Protein AF-A0A3C0YDU8-F1 (afdb_monomer_lite)

Structure (mmCIF, N/CA/C/O backbone):
data_AF-A0A3C0YDU8-F1
#
_entry.id   AF-A0A3C0YDU8-F1
#
loop_
_atom_site.group_PDB
_atom_site.id
_atom_site.type_symbol
_atom_site.label_atom_id
_atom_site.label_alt_id
_atom_site.label_comp_id
_atom_site.label_asym_id
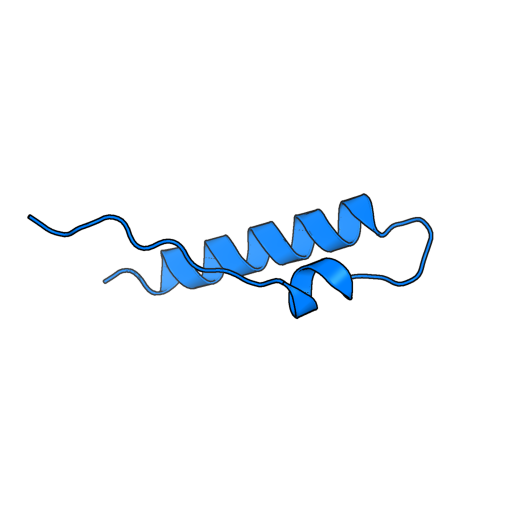_atom_site.label_entity_id
_atom_site.label_seq_id
_atom_site.pdbx_PDB_ins_code
_atom_site.Cartn_x
_atom_site.Cartn_y
_atom_site.Cartn_z
_atom_site.occupancy
_atom_site.B_iso_or_equiv
_atom_site.auth_seq_id
_atom_site.auth_comp_id
_atom_site.auth_asym_id
_atom_site.auth_atom_id
_atom_site.pdbx_PDB_model_num
ATOM 1 N N . PRO A 1 1 ? -7.526 15.284 26.272 1.00 60.84 1 PRO A N 1
ATOM 2 C CA . PRO A 1 1 ? -7.538 15.550 24.815 1.00 60.84 1 PRO A CA 1
ATOM 3 C C . PRO A 1 1 ? -6.723 14.477 24.093 1.00 60.84 1 PRO A C 1
ATOM 5 O O . PRO A 1 1 ? -5.565 14.282 24.454 1.00 60.84 1 PRO A O 1
ATOM 8 N N . ASP A 1 2 ? -7.327 13.761 23.146 1.00 79.00 2 ASP A N 1
ATOM 9 C CA . ASP A 1 2 ? -6.612 12.735 22.381 1.00 79.00 2 ASP A CA 1
ATOM 10 C C . ASP A 1 2 ? -5.552 13.367 21.477 1.00 79.00 2 ASP A C 1
ATOM 12 O O . ASP A 1 2 ? -5.790 14.379 20.813 1.00 79.00 2 ASP A O 1
ATOM 16 N N . ALA A 1 3 ? -4.356 12.781 21.488 1.00 81.25 3 ALA A N 1
ATOM 17 C CA . ALA A 1 3 ? -3.251 13.209 20.647 1.00 81.25 3 ALA A CA 1
ATOM 18 C C . ALA A 1 3 ? -3.383 12.597 19.239 1.00 81.25 3 ALA A C 1
ATOM 20 O O . ALA A 1 3 ? -3.830 11.455 19.106 1.00 81.25 3 ALA A O 1
ATOM 21 N N . PRO A 1 4 ? -2.976 13.314 18.176 1.00 86.38 4 PRO A N 1
ATOM 22 C CA . PRO A 1 4 ? -2.979 12.763 16.827 1.00 86.38 4 PRO A CA 1
ATOM 23 C C . PRO A 1 4 ? -2.024 11.565 16.728 1.00 86.38 4 PRO A C 1
ATOM 25 O O . PRO A 1 4 ? -0.852 11.658 17.092 1.00 86.38 4 PRO A O 1
ATOM 28 N N . ILE A 1 5 ? -2.525 10.447 16.198 1.00 88.75 5 ILE A N 1
ATOM 29 C CA . ILE A 1 5 ? -1.728 9.248 15.918 1.00 88.75 5 ILE A CA 1
ATOM 30 C C . ILE A 1 5 ? -1.237 9.310 14.469 1.00 88.75 5 ILE A C 1
ATOM 32 O O . ILE A 1 5 ? -2.032 9.463 13.540 1.00 88.75 5 ILE A O 1
ATOM 36 N N . ILE A 1 6 ? 0.073 9.150 14.274 1.00 91.81 6 ILE A N 1
ATOM 37 C CA . ILE A 1 6 ? 0.696 8.985 12.956 1.00 91.81 6 ILE A CA 1
ATOM 38 C C . ILE A 1 6 ? 1.062 7.511 12.781 1.00 91.81 6 ILE A C 1
ATOM 40 O O . ILE A 1 6 ? 1.762 6.940 13.615 1.00 91.81 6 ILE A O 1
ATOM 44 N N . VAL A 1 7 ? 0.626 6.904 11.677 1.00 93.62 7 VAL A N 1
ATOM 45 C CA . VAL A 1 7 ? 0.952 5.515 11.328 1.00 93.62 7 VAL A CA 1
ATOM 46 C C . VAL A 1 7 ? 1.937 5.499 10.162 1.00 93.62 7 VAL A C 1
ATOM 48 O O . VAL A 1 7 ? 1.706 6.139 9.138 1.00 93.62 7 VAL A O 1
ATOM 51 N N . ASN A 1 8 ? 3.034 4.755 10.309 1.00 95.56 8 ASN A N 1
ATOM 52 C CA . ASN A 1 8 ? 4.017 4.541 9.250 1.00 95.56 8 ASN A CA 1
ATOM 53 C C . ASN A 1 8 ? 3.772 3.195 8.542 1.00 95.56 8 ASN A C 1
ATOM 55 O O . ASN A 1 8 ? 3.601 2.173 9.202 1.00 95.56 8 ASN A O 1
ATOM 59 N N . SER A 1 9 ? 3.797 3.196 7.203 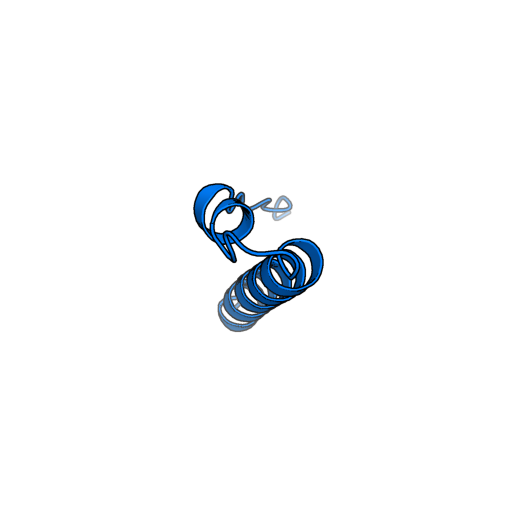1.00 94.19 9 SER A N 1
ATOM 60 C CA . SER A 1 9 ? 3.647 1.994 6.368 1.00 94.19 9 SER A CA 1
ATOM 61 C C . SER A 1 9 ? 4.737 1.921 5.290 1.00 94.19 9 SER A C 1
ATOM 63 O O . SER A 1 9 ? 4.469 2.008 4.094 1.00 94.19 9 SER A O 1
ATOM 65 N N . SER A 1 10 ? 6.006 1.808 5.697 1.00 96.81 10 SER A N 1
ATOM 66 C CA . SER A 1 10 ? 7.136 1.857 4.756 1.00 96.81 10 SER A CA 1
ATOM 67 C C . SER A 1 10 ? 7.149 0.720 3.730 1.00 96.81 10 SER A C 1
ATOM 69 O O . SER A 1 10 ? 7.115 0.990 2.535 1.00 96.81 10 SER A O 1
ATOM 71 N N . ARG A 1 11 ? 7.198 -0.554 4.149 1.00 97.69 11 ARG A N 1
ATOM 72 C CA . ARG A 1 11 ? 7.385 -1.672 3.196 1.00 97.69 11 ARG A CA 1
ATOM 73 C C . ARG A 1 11 ? 6.215 -1.854 2.237 1.00 97.69 11 ARG A C 1
ATOM 75 O O . ARG A 1 11 ? 6.450 -2.162 1.078 1.00 97.69 11 AR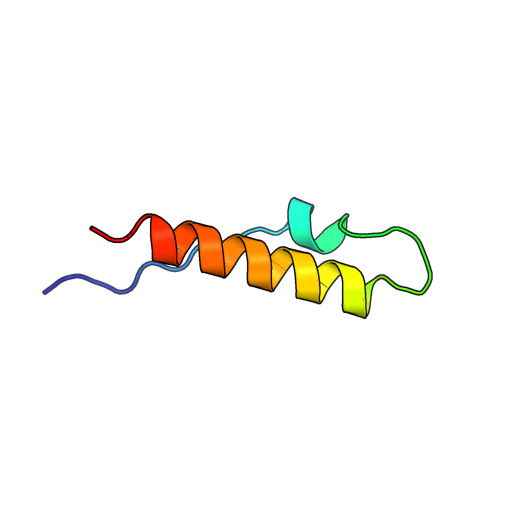G A O 1
ATOM 82 N N . ALA A 1 12 ? 4.985 -1.656 2.706 1.00 97.62 12 ALA A N 1
ATOM 83 C CA . ALA A 1 12 ? 3.812 -1.779 1.847 1.00 97.62 12 ALA A CA 1
ATOM 84 C C . ALA A 1 12 ? 3.873 -0.761 0.700 1.00 97.62 12 ALA A C 1
ATOM 86 O O . ALA A 1 12 ? 3.674 -1.122 -0.453 1.00 97.62 12 ALA A O 1
ATOM 87 N N . ILE A 1 13 ? 4.250 0.485 1.005 1.00 97.81 13 ILE A N 1
ATOM 88 C CA . ILE A 1 13 ? 4.383 1.547 0.004 1.00 97.81 13 ILE A CA 1
ATOM 89 C C . ILE A 1 13 ? 5.607 1.312 -0.893 1.00 97.81 13 ILE A C 1
ATOM 91 O O . ILE A 1 13 ? 5.484 1.363 -2.113 1.00 97.81 13 ILE A O 1
ATOM 95 N N . LEU A 1 14 ? 6.779 1.030 -0.312 1.00 98.00 14 LEU A N 1
ATOM 96 C CA . LEU A 1 14 ? 8.030 0.852 -1.064 1.00 98.00 14 LEU A CA 1
ATOM 97 C C . LEU A 1 14 ? 8.004 -0.356 -2.004 1.00 98.00 14 LEU A C 1
ATOM 99 O O . LEU A 1 14 ? 8.706 -0.350 -3.009 1.00 98.00 14 LEU A O 1
ATOM 103 N N . TYR A 1 15 ? 7.213 -1.379 -1.685 1.00 97.81 15 TYR A N 1
ATOM 104 C CA . TYR A 1 15 ? 7.108 -2.600 -2.483 1.00 97.81 15 TYR A CA 1
ATOM 105 C C . TYR A 1 15 ? 5.756 -2.742 -3.184 1.00 97.81 15 T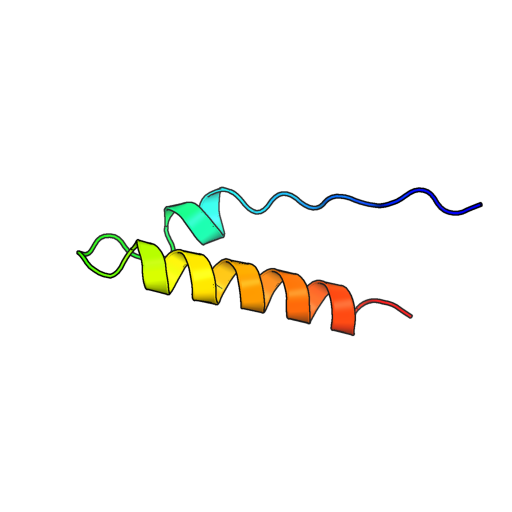YR A C 1
ATOM 107 O O . TYR A 1 15 ? 5.423 -3.830 -3.646 1.00 97.81 15 TYR A O 1
ATOM 115 N N . ALA A 1 16 ? 4.986 -1.655 -3.294 1.00 97.94 16 ALA A N 1
ATOM 116 C CA . ALA A 1 16 ? 3.706 -1.661 -3.999 1.00 97.94 16 ALA A CA 1
ATOM 117 C C . ALA A 1 16 ? 3.858 -2.011 -5.491 1.00 97.94 16 ALA A C 1
ATOM 119 O O . ALA A 1 16 ? 2.942 -2.576 -6.086 1.00 97.94 16 ALA A O 1
ATOM 120 N N . SER A 1 17 ? 5.008 -1.693 -6.090 1.00 98.06 17 SER A N 1
ATOM 121 C CA . SER A 1 17 ? 5.417 -2.194 -7.403 1.00 98.06 17 SER A CA 1
ATOM 122 C C . SER A 1 17 ? 6.938 -2.135 -7.551 1.00 98.06 17 SER A C 1
ATOM 124 O O . SER A 1 17 ? 7.596 -1.286 -6.951 1.00 98.06 17 SER A O 1
ATOM 126 N N . SER A 1 18 ? 7.489 -3.036 -8.364 1.00 97.12 18 SER A N 1
ATOM 127 C CA . SER A 1 18 ? 8.883 -3.015 -8.824 1.00 97.12 18 SER A CA 1
ATOM 128 C C . SER A 1 18 ? 9.018 -2.566 -10.287 1.00 97.12 18 SER A C 1
ATOM 130 O O . SER A 1 18 ? 10.086 -2.725 -10.873 1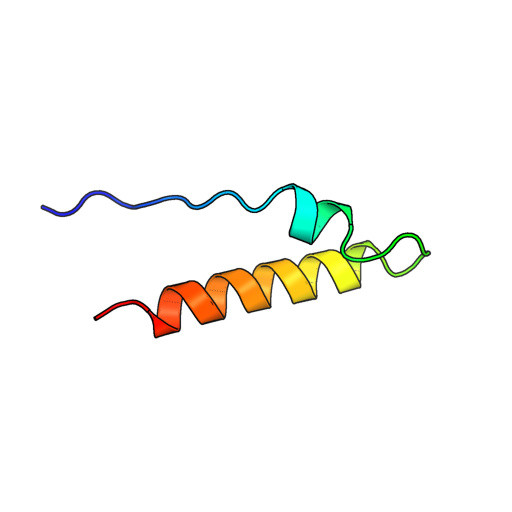.00 97.12 18 SER A O 1
ATOM 132 N N . ALA A 1 19 ? 7.934 -2.079 -10.895 1.00 96.19 19 ALA A N 1
ATOM 133 C CA . ALA A 1 19 ? 7.863 -1.657 -12.290 1.00 96.19 19 ALA A CA 1
ATOM 134 C C . ALA A 1 19 ? 7.735 -0.127 -12.418 1.00 96.19 19 ALA A C 1
ATOM 136 O O . ALA A 1 19 ? 7.764 0.614 -11.433 1.00 96.19 19 ALA A O 1
ATOM 137 N N . GLU A 1 20 ? 7.586 0.352 -13.654 1.00 98.06 20 GLU A N 1
ATOM 138 C CA . GLU A 1 20 ? 7.479 1.781 -13.984 1.00 98.06 20 GLU A CA 1
ATOM 139 C C . GLU A 1 20 ? 6.246 2.465 -13.357 1.00 98.06 20 GLU A C 1
ATOM 141 O O . GLU A 1 20 ? 6.222 3.685 -13.210 1.00 98.06 20 GLU A O 1
ATOM 146 N N . ASP A 1 21 ? 5.246 1.693 -12.916 1.00 97.81 21 ASP A N 1
ATOM 147 C CA . ASP A 1 21 ? 4.022 2.185 -12.275 1.00 97.81 21 ASP A CA 1
ATOM 148 C C . ASP A 1 21 ? 4.160 2.426 -10.757 1.00 97.81 21 ASP A C 1
ATOM 150 O O . ASP A 1 21 ? 3.160 2.694 -10.084 1.00 97.81 21 ASP A O 1
ATOM 154 N N . PHE A 1 22 ? 5.381 2.366 -10.204 1.00 98.06 22 PHE A N 1
ATOM 155 C CA . PHE A 1 22 ? 5.649 2.521 -8.768 1.00 98.06 22 PHE A CA 1
ATOM 156 C C . PHE A 1 22 ? 4.921 3.707 -8.131 1.00 98.06 22 PHE A C 1
ATOM 158 O O . PHE A 1 22 ? 4.286 3.536 -7.094 1.00 98.06 22 PHE A O 1
ATOM 165 N N . ALA A 1 23 ? 4.967 4.896 -8.738 1.00 98.38 23 ALA A N 1
ATOM 166 C CA . ALA A 1 23 ? 4.340 6.086 -8.162 1.00 98.38 23 ALA A CA 1
ATOM 167 C C . ALA A 1 23 ? 2.821 5.916 -7.986 1.00 98.38 23 ALA A C 1
ATOM 169 O O . ALA A 1 23 ? 2.252 6.319 -6.967 1.00 98.38 23 ALA A O 1
ATOM 170 N N . GLU A 1 24 ? 2.161 5.286 -8.957 1.00 98.62 24 GLU A N 1
ATOM 171 C CA . GLU A 1 24 ? 0.725 5.051 -8.897 1.00 98.62 24 GLU A CA 1
ATOM 172 C C . GLU A 1 24 ? 0.382 3.909 -7.936 1.00 98.62 24 GLU A C 1
ATOM 174 O O . GLU A 1 24 ? -0.533 4.042 -7.119 1.00 98.62 24 GLU A O 1
ATOM 179 N N . ALA A 1 25 ? 1.160 2.825 -7.955 1.00 98.62 25 ALA A N 1
ATOM 180 C CA . ALA A 1 25 ? 1.011 1.711 -7.024 1.00 98.62 25 ALA A CA 1
ATOM 181 C C . ALA A 1 25 ? 1.209 2.147 -5.562 1.00 98.62 25 ALA A C 1
ATOM 183 O O . ALA A 1 25 ? 0.361 1.868 -4.711 1.00 98.62 25 ALA A O 1
ATOM 184 N N . ALA A 1 26 ? 2.266 2.912 -5.281 1.00 98.62 26 ALA A N 1
ATOM 185 C CA . ALA A 1 26 ? 2.558 3.480 -3.970 1.00 98.62 26 ALA A CA 1
ATOM 186 C C . ALA A 1 26 ? 1.422 4.393 -3.483 1.00 98.62 26 ALA A C 1
ATOM 188 O O . ALA A 1 26 ? 1.011 4.318 -2.322 1.00 98.62 26 ALA A O 1
ATOM 189 N N . ARG A 1 27 ? 0.856 5.221 -4.375 1.00 98.25 27 ARG A N 1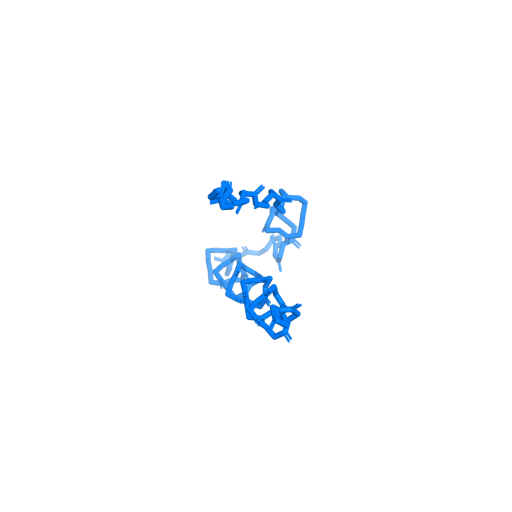
ATOM 190 C CA . ARG A 1 27 ? -0.305 6.065 -4.057 1.00 98.25 27 ARG A CA 1
ATOM 191 C C . ARG A 1 27 ? -1.528 5.225 -3.696 1.00 98.25 27 ARG A C 1
ATOM 193 O O . ARG A 1 27 ? -2.184 5.529 -2.700 1.00 98.25 27 ARG A O 1
ATOM 200 N N . ARG A 1 28 ? -1.849 4.192 -4.484 1.00 98.56 28 ARG A N 1
ATOM 201 C CA . ARG A 1 28 ? -2.984 3.297 -4.201 1.00 98.56 28 ARG A CA 1
ATOM 202 C C . ARG A 1 28 ? -2.829 2.622 -2.837 1.00 98.56 28 ARG A C 1
ATOM 204 O O . ARG A 1 28 ? -3.783 2.615 -2.064 1.00 98.56 28 ARG A O 1
ATOM 211 N N . GLU A 1 29 ? -1.634 2.134 -2.510 1.00 98.44 29 GLU A N 1
ATOM 212 C CA . GLU A 1 29 ? -1.378 1.470 -1.225 1.00 98.44 29 GLU A CA 1
ATOM 213 C C . GLU A 1 29 ? -1.469 2.438 -0.031 1.00 98.44 29 GLU A C 1
ATOM 215 O O . GLU A 1 29 ? -2.048 2.106 1.008 1.00 98.44 29 GLU A O 1
ATOM 220 N N . ALA A 1 30 ? -0.979 3.672 -0.185 1.00 98.25 30 ALA A N 1
ATOM 221 C CA . ALA A 1 30 ? -1.121 4.708 0.836 1.00 98.25 30 ALA A CA 1
ATOM 222 C C . ALA A 1 30 ? -2.596 5.080 1.084 1.00 98.25 30 ALA A C 1
ATOM 224 O O . ALA A 1 30 ? -3.020 5.188 2.238 1.00 98.25 30 ALA A O 1
ATOM 225 N N . LEU A 1 31 ? -3.392 5.238 0.017 1.00 98.44 31 LEU A N 1
ATOM 226 C CA . LEU A 1 31 ? -4.830 5.516 0.124 1.00 98.44 31 LEU A CA 1
ATOM 227 C C . LEU A 1 31 ? -5.566 4.364 0.811 1.00 98.44 31 LEU A C 1
ATOM 229 O O . LEU A 1 31 ? -6.288 4.600 1.775 1.00 98.44 31 LEU A O 1
ATOM 233 N N . LYS A 1 32 ? -5.304 3.122 0.397 1.00 98.19 32 LYS A N 1
ATOM 234 C CA . LYS A 1 32 ? -5.863 1.922 1.030 1.00 98.19 32 LYS A CA 1
ATOM 235 C C . LYS A 1 32 ? -5.536 1.859 2.524 1.00 98.19 32 LYS A C 1
ATOM 237 O O . LYS A 1 32 ? -6.430 1.619 3.331 1.00 98.19 32 LYS A O 1
ATOM 242 N N . THR A 1 33 ? -4.280 2.110 2.905 1.00 97.19 33 THR A N 1
ATOM 243 C CA . THR A 1 33 ? -3.858 2.134 4.317 1.00 97.19 33 THR A CA 1
ATOM 244 C C . THR A 1 33 ? -4.649 3.176 5.107 1.00 97.19 33 THR A C 1
ATOM 246 O O . THR A 1 33 ? -5.170 2.881 6.181 1.00 97.19 33 THR A O 1
ATOM 249 N N . ARG A 1 34 ? -4.781 4.394 4.567 1.00 96.31 34 ARG A N 1
ATOM 250 C CA . ARG A 1 34 ? -5.570 5.461 5.192 1.00 96.31 34 ARG A CA 1
ATOM 251 C C . ARG A 1 34 ? -7.031 5.051 5.359 1.00 96.31 34 ARG A C 1
ATOM 253 O O . ARG A 1 34 ? -7.588 5.269 6.429 1.00 96.31 34 ARG A O 1
ATOM 260 N N . ASP A 1 35 ? -7.639 4.476 4.329 1.00 97.00 35 ASP A N 1
ATOM 261 C CA . ASP A 1 35 ? -9.059 4.128 4.339 1.00 97.00 35 ASP A CA 1
ATOM 262 C C . ASP A 1 35 ? -9.353 3.021 5.370 1.00 97.00 35 ASP A C 1
ATOM 264 O O . ASP A 1 35 ? -10.328 3.127 6.112 1.00 97.00 35 ASP A O 1
ATOM 268 N N . VAL A 1 36 ? -8.457 2.035 5.524 1.00 96.31 36 VAL A N 1
ATOM 269 C CA . VAL A 1 36 ? -8.526 1.027 6.603 1.00 96.31 36 VAL A CA 1
ATOM 270 C C . VAL A 1 36 ? -8.464 1.678 7.988 1.00 96.31 36 VAL A C 1
ATOM 272 O O . VAL A 1 36 ? -9.270 1.353 8.857 1.00 96.31 36 VAL A O 1
ATOM 275 N N . LEU A 1 37 ? -7.539 2.619 8.202 1.00 94.75 37 LEU A N 1
ATOM 276 C CA . LEU A 1 37 ? -7.408 3.318 9.486 1.00 94.75 37 LEU A CA 1
ATOM 277 C C . LEU A 1 37 ? -8.625 4.196 9.798 1.00 94.75 37 LEU A C 1
ATOM 279 O O . LEU A 1 37 ? -9.027 4.289 10.954 1.00 94.75 37 LEU A O 1
ATOM 283 N N . GLN A 1 38 ? -9.223 4.833 8.786 1.00 94.19 38 GLN A N 1
ATOM 284 C CA . GLN A 1 38 ? -10.458 5.595 8.978 1.00 94.19 38 GLN A CA 1
ATOM 285 C C . GLN A 1 38 ? -11.640 4.676 9.289 1.00 94.19 38 GLN A C 1
ATOM 287 O O . GLN A 1 38 ? -12.412 4.992 10.184 1.00 94.19 38 GLN A O 1
ATOM 292 N N . ALA A 1 39 ? -11.757 3.531 8.612 1.00 95.81 39 ALA A N 1
ATOM 293 C CA . ALA A 1 39 ? -12.809 2.554 8.893 1.00 95.81 39 ALA A CA 1
ATOM 294 C C . ALA A 1 39 ? -12.701 1.948 10.305 1.00 95.81 39 ALA A C 1
ATOM 296 O O . ALA A 1 39 ? -13.710 1.556 10.881 1.00 95.81 39 ALA A O 1
ATOM 297 N N . ALA A 1 40 ? -11.490 1.888 10.867 1.00 93.56 40 ALA A N 1
ATOM 298 C CA . ALA A 1 40 ? -11.238 1.403 12.222 1.00 93.56 40 ALA A CA 1
ATOM 299 C C . ALA A 1 40 ? -11.423 2.467 13.323 1.00 93.56 40 ALA A C 1
ATOM 301 O O . ALA A 1 40 ? -11.317 2.131 14.501 1.00 93.56 40 ALA A O 1
ATOM 302 N N . ARG A 1 41 ? -11.679 3.740 12.981 1.00 87.88 41 ARG A N 1
ATOM 303 C CA . ARG A 1 41 ? -12.026 4.762 13.981 1.00 87.88 41 ARG A CA 1
ATOM 304 C C . ARG A 1 41 ? -13.462 4.538 14.452 1.00 87.88 41 ARG A C 1
ATOM 306 O O . ARG A 1 41 ? -14.399 4.777 13.696 1.00 87.88 41 ARG A O 1
ATOM 313 N N . SER A 1 42 ? -13.601 4.103 15.699 1.00 73.88 42 SER A N 1
ATOM 314 C CA . SER A 1 42 ? -14.852 4.043 16.470 1.00 73.88 42 SER A CA 1
ATOM 315 C C . SER A 1 42 ? -15.036 5.277 17.341 1.00 73.88 42 SER A C 1
ATOM 317 O O . SER A 1 42 ? -14.017 5.697 17.939 1.00 73.88 42 SER A O 1
#

Foldseek 3Di:
DDDDDDDDDPPCLCVLDPDPCSVVSSVVSVVVVVVVVVVPDD

Secondary structure (DSSP, 8-state):
-PPPP----HHHHHTS-SSTTHHHHHHHHHHHHHHHHHHT--

pLDDT: mean 94.09, std 7.6, range [60.84, 98.62]

Sequence (42 aa):
PDAPIIVNSSRAILYASSAEDFAEAARREALKTRDVLQAARS

Radius of gyration: 12.55 Å; chains: 1; bounding box: 24×19×39 Å